Protein AF-E7C4K6-F1 (afdb_monomer)

Secondary structure (DSSP, 8-state):
-GGG---------SSHHHHHHHHHHHHHHH--TT--TT-SS-PPPEEEE--SSSS-BEEEES----SS-EEE---S-HHHHHHHHHHHHHHS--B---S-TTTS--SS--HHHHH-HHHHHHHGGGSS-STT--

Foldseek 3Di:
DVVPDDDDDDDDDPDPFVVVQVVLVCCCVVVDPPDDPSVDPQAQKKWWWDPVAPAIATDIDRDDDPPPIDIGDSDPDPVVVVVVVVVVVVVALHDHDPDRPPVDQDPDQDPLLVVDDSNVVVSVVNPDPPVPPD

Solvent-accessible surface area (backbone atoms only — not comparable to full-atom values): 8603 Å² total; per-residue (Å²): 111,78,92,73,63,86,80,87,86,86,82,93,64,97,41,73,69,54,44,56,53,52,51,46,49,51,36,56,74,65,58,51,92,84,62,79,71,61,62,58,93,76,52,58,41,26,43,38,34,40,66,88,47,90,62,48,35,54,48,80,37,60,71,91,69,95,76,77,47,50,75,45,71,73,39,90,53,68,63,63,54,49,54,52,50,50,53,49,49,72,78,38,75,57,39,75,70,88,62,60,52,70,86,46,66,68,95,62,82,55,72,59,42,76,75,36,73,69,56,20,53,69,74,52,52,67,61,91,65,66,87,78,79,117

Nearest PDB structures (foldseek):
  5ja1-assembly1_B  TM=4.444E-01  e=2.374E+00  Escherichia coli K-12
  2lpd-assembly1_A  TM=4.195E-01  e=5.444E+00  Burkholderia pseudomallei

InterPro domains:
  IPR000305 GIY-YIG endonuclease [PS50164] (1-36)
  IPR035901 GIY-YIG endonuclease superfamily [G3DSA:3.40.1440.10] (1-44)
  IPR035901 GIY-YIG endonuclease superfamily [SSF82771] (2-42)
  IPR047296 UvrC/Cho-like, GIY-YIG domain [cd10434] (1-36)
  IPR050066 UvrABC system protein C [PTHR30562] (1-116)
  IPR060385 UvrC/Cho excinuclease, middle domain [PF27096] (44-116)

pLDDT: mean 77.85, std 16.2, range [30.47, 95.25]

Radius of gyration: 21.11 Å; Cα contacts (8 Å, |Δi|>4): 126; chains: 1; bounding box: 51×30×65 Å

Organism: NCBI:txid723588

Mean predicted aligned error: 10.16 Å

Structure (mmCIF, N/CA/C/O backbone):
data_AF-E7C4K6-F1
#
_entry.id   AF-E7C4K6-F1
#
loop_
_atom_site.group_PDB
_atom_site.id
_atom_site.type_symbol
_atom_site.label_atom_id
_atom_site.label_alt_id
_atom_site.label_comp_id
_atom_site.label_asym_id
_atom_site.label_entity_id
_atom_site.label_seq_id
_atom_site.pdbx_PDB_ins_code
_atom_site.Cartn_x
_atom_site.Cartn_y
_atom_site.Cartn_z
_atom_site.occupancy
_atom_site.B_iso_or_equiv
_atom_site.auth_seq_id
_atom_site.auth_comp_id
_atom_site.auth_asym_id
_atom_site.auth_atom_id
_atom_site.pdbx_PDB_model_num
ATOM 1 N N . MET A 1 1 ? -18.567 6.787 28.998 1.00 67.00 1 MET A N 1
ATOM 2 C CA . MET A 1 1 ? -18.176 5.844 27.934 1.00 67.00 1 MET A CA 1
ATOM 3 C C . MET A 1 1 ? -19.023 4.576 27.977 1.00 67.00 1 MET A C 1
ATOM 5 O O . MET A 1 1 ? -19.917 4.482 27.161 1.00 67.00 1 MET A O 1
ATOM 9 N N . ILE A 1 2 ? -18.864 3.669 28.953 1.00 81.81 2 ILE A N 1
ATOM 10 C CA . ILE A 1 2 ? -19.615 2.387 28.974 1.00 81.81 2 ILE A CA 1
ATOM 11 C C . ILE A 1 2 ? -21.140 2.585 29.061 1.00 81.81 2 ILE A C 1
ATOM 13 O O . ILE A 1 2 ? -21.892 1.918 28.369 1.00 81.81 2 ILE A O 1
ATOM 17 N N . ARG A 1 3 ? -21.604 3.585 29.821 1.00 89.31 3 ARG A N 1
ATOM 18 C CA . ARG A 1 3 ? -23.036 3.937 29.926 1.00 89.31 3 ARG A CA 1
ATOM 19 C C . ARG A 1 3 ? -23.669 4.475 28.628 1.00 89.31 3 ARG A C 1
ATOM 21 O O . ARG A 1 3 ? -24.863 4.727 28.620 1.00 89.31 3 ARG A O 1
ATOM 28 N N . GLN A 1 4 ? -22.877 4.733 27.582 1.00 87.25 4 GLN A N 1
ATOM 29 C CA . GLN A 1 4 ? -23.350 5.247 26.286 1.00 87.25 4 GLN A CA 1
ATOM 30 C C . GLN A 1 4 ? -23.452 4.148 25.218 1.00 87.25 4 GLN A C 1
ATOM 32 O O . GLN A 1 4 ? -23.805 4.448 24.083 1.00 87.25 4 GLN A O 1
ATOM 37 N N . ILE A 1 5 ? -23.104 2.905 25.561 1.00 88.75 5 ILE A N 1
ATOM 38 C CA . ILE A 1 5 ? -23.171 1.763 24.649 1.00 88.75 5 ILE A CA 1
ATOM 39 C C . ILE A 1 5 ? -24.614 1.256 24.640 1.00 88.75 5 ILE A C 1
ATOM 41 O O . ILE A 1 5 ? -25.171 0.985 25.702 1.00 88.75 5 ILE A O 1
ATOM 45 N N . VAL A 1 6 ? -25.208 1.160 23.451 1.00 92.38 6 VAL A N 1
ATOM 46 C CA . VAL A 1 6 ? -26.577 0.654 23.249 1.00 92.38 6 VAL A CA 1
ATOM 47 C C . VAL A 1 6 ? -26.549 -0.792 22.753 1.00 92.38 6 VAL A C 1
ATOM 49 O O . VAL A 1 6 ? -27.329 -1.611 23.222 1.00 92.38 6 VAL A O 1
ATOM 52 N N . GLU A 1 7 ? -25.615 -1.109 21.856 1.00 91.94 7 GLU A N 1
ATOM 53 C CA . GLU A 1 7 ? -25.511 -2.395 21.166 1.00 91.94 7 GLU A CA 1
ATOM 54 C C . GLU A 1 7 ? -24.049 -2.677 20.787 1.00 91.94 7 GLU A C 1
ATOM 56 O O . GLU A 1 7 ? -23.224 -1.755 20.739 1.00 91.94 7 GLU A O 1
ATOM 61 N N . VAL A 1 8 ? -23.721 -3.955 20.573 1.00 91.12 8 VAL A N 1
ATOM 62 C CA . VAL A 1 8 ? -22.401 -4.416 20.127 1.00 91.12 8 VAL A CA 1
ATOM 63 C C . VAL A 1 8 ? -22.589 -5.398 18.981 1.00 91.12 8 VAL A C 1
ATOM 65 O O . VAL A 1 8 ? -23.106 -6.494 19.186 1.00 91.12 8 VAL A O 1
ATOM 68 N N . ASP A 1 9 ? -22.084 -5.016 17.814 1.00 91.50 9 ASP A N 1
ATOM 69 C CA . ASP A 1 9 ? -22.084 -5.839 16.610 1.00 91.50 9 ASP A CA 1
ATOM 70 C C . ASP A 1 9 ? -20.693 -6.398 16.313 1.00 91.50 9 ASP A C 1
ATOM 72 O O . ASP A 1 9 ? -19.668 -5.844 16.724 1.00 91.50 9 ASP A O 1
ATOM 76 N N . THR A 1 10 ? -20.648 -7.496 15.558 1.00 92.62 10 THR A N 1
ATOM 77 C CA . THR A 1 10 ? -19.395 -8.106 15.098 1.00 92.62 10 THR A CA 1
ATOM 78 C C . THR A 1 10 ? -19.464 -8.431 13.613 1.00 92.62 10 THR A C 1
ATOM 80 O O . THR A 1 10 ? -20.507 -8.832 13.100 1.00 92.62 10 THR A O 1
ATOM 83 N N . ILE A 1 11 ? -18.338 -8.260 12.920 1.00 94.31 11 ILE A N 1
ATOM 84 C CA . ILE A 1 11 ? -18.195 -8.578 11.498 1.00 94.31 11 ILE A CA 1
ATOM 85 C C . ILE A 1 11 ? -17.119 -9.653 11.378 1.00 94.31 11 ILE A C 1
ATOM 87 O O . ILE A 1 11 ? -15.990 -9.461 11.829 1.00 94.31 11 ILE A O 1
ATOM 91 N N . VAL A 1 12 ? -17.474 -10.795 10.790 1.00 95.25 12 VAL A N 1
ATOM 92 C CA . VAL A 1 12 ? -16.539 -11.906 10.582 1.00 95.25 12 VAL A CA 1
ATOM 93 C C . VAL A 1 12 ? -15.713 -11.634 9.326 1.00 95.25 12 VAL A C 1
ATOM 95 O O . VAL A 1 12 ? -16.264 -11.378 8.258 1.00 95.25 12 VAL A O 1
ATOM 98 N N . VAL A 1 13 ? -14.392 -11.710 9.460 1.00 94.94 13 VAL A N 1
ATOM 99 C CA . VAL A 1 13 ? -13.411 -11.523 8.380 1.00 94.94 13 VAL A CA 1
ATOM 100 C C . VAL A 1 13 ? -12.474 -12.727 8.305 1.00 94.94 13 VAL A C 1
ATOM 102 O O . VAL A 1 13 ? -12.308 -13.448 9.290 1.00 94.94 13 VAL A O 1
ATOM 105 N N . GLY A 1 14 ? -11.870 -12.963 7.139 1.00 94.06 14 GLY A N 1
ATOM 106 C CA . GLY A 1 14 ? -11.059 -14.156 6.884 1.00 94.06 14 GLY A CA 1
ATOM 107 C C . GLY A 1 14 ? -9.639 -14.077 7.444 1.00 94.06 14 GLY A C 1
ATOM 108 O O . GLY A 1 14 ? -8.984 -15.105 7.609 1.00 94.06 14 GLY A O 1
ATOM 109 N N . SER A 1 15 ? -9.147 -12.874 7.752 1.00 93.56 15 SER A N 1
ATOM 110 C CA . SER A 1 15 ? -7.817 -12.677 8.333 1.00 93.56 15 SER A CA 1
ATOM 111 C C . SER A 1 15 ? -7.739 -11.454 9.246 1.00 93.56 15 SER A C 1
ATOM 113 O O . SER A 1 15 ? -8.522 -10.511 9.138 1.00 93.56 15 SER A O 1
ATOM 115 N N . GLU A 1 16 ? -6.722 -11.426 10.109 1.00 91.38 16 GLU A N 1
ATOM 116 C CA . GLU A 1 16 ? -6.393 -10.250 10.926 1.00 91.38 16 GLU A CA 1
ATOM 117 C C . GLU A 1 16 ? -6.113 -9.014 10.057 1.00 91.38 16 GLU A C 1
ATOM 119 O O . GLU A 1 16 ? -6.521 -7.901 10.379 1.00 91.38 16 GLU A O 1
ATOM 124 N N . THR A 1 17 ? -5.463 -9.214 8.908 1.00 90.31 17 THR A N 1
ATOM 125 C CA . THR A 1 17 ? -5.137 -8.129 7.974 1.00 90.31 17 THR A CA 1
ATOM 126 C C . THR A 1 17 ? -6.405 -7.482 7.419 1.00 90.31 17 THR A C 1
ATOM 128 O O . THR A 1 17 ? -6.504 -6.256 7.399 1.00 90.31 17 THR A O 1
ATOM 131 N N . GLU A 1 18 ? -7.392 -8.290 7.026 1.00 90.12 18 GLU A N 1
ATOM 132 C CA . GLU A 1 18 ? -8.705 -7.801 6.592 1.00 90.12 18 GLU A CA 1
ATOM 133 C C . GLU A 1 18 ? -9.446 -7.074 7.716 1.00 90.12 18 GLU A C 1
ATOM 135 O O . GLU A 1 18 ? -10.037 -6.027 7.458 1.00 90.12 18 GLU A O 1
ATOM 140 N N . SER A 1 19 ? -9.358 -7.573 8.955 1.00 93.81 19 SER A N 1
ATOM 141 C CA . SER A 1 19 ? -9.954 -6.924 10.133 1.00 93.81 19 SER A CA 1
ATOM 142 C C . SER A 1 19 ? -9.451 -5.493 10.306 1.00 93.81 19 SER A C 1
ATOM 144 O O . SER A 1 19 ? -10.242 -4.554 10.385 1.00 93.81 19 SER A O 1
ATOM 146 N N . LEU A 1 20 ? -8.128 -5.306 10.266 1.00 91.19 20 LEU A N 1
ATOM 147 C CA . LEU A 1 20 ? -7.498 -3.989 10.406 1.00 91.19 20 LEU A CA 1
ATOM 148 C C . LEU A 1 20 ? -7.889 -3.037 9.267 1.00 91.19 20 LEU A C 1
ATOM 150 O O . LEU A 1 20 ? -8.105 -1.841 9.479 1.00 91.19 20 LEU A O 1
ATOM 154 N N . ILE A 1 21 ? -7.992 -3.558 8.041 1.00 90.88 21 ILE A N 1
ATOM 155 C CA . ILE A 1 21 ? -8.426 -2.770 6.883 1.00 90.88 21 ILE A CA 1
ATOM 156 C C . ILE A 1 21 ? -9.884 -2.331 7.047 1.00 90.88 21 ILE A C 1
ATOM 158 O O . ILE A 1 21 ? -10.193 -1.155 6.831 1.00 90.88 21 ILE A O 1
ATOM 162 N N . LEU A 1 22 ? -10.762 -3.256 7.438 1.00 92.12 22 LEU A N 1
ATOM 163 C CA . LEU A 1 22 ? -12.178 -2.991 7.662 1.00 92.12 22 LEU A CA 1
ATOM 164 C C . LEU A 1 22 ? -12.374 -1.954 8.771 1.00 92.12 22 LEU A C 1
ATOM 166 O O . LEU A 1 22 ? -13.086 -0.970 8.568 1.00 92.12 22 LEU A O 1
ATOM 170 N N . GLU A 1 23 ? -11.685 -2.120 9.898 1.00 91.06 23 GLU A N 1
ATOM 171 C CA . GLU A 1 23 ? -11.718 -1.183 11.020 1.00 91.06 23 GLU A CA 1
ATOM 172 C C . GLU A 1 23 ? -11.325 0.232 10.569 1.00 91.06 23 GLU A C 1
ATOM 174 O O . GLU A 1 23 ? -12.056 1.200 10.797 1.00 91.06 23 GLU A O 1
ATOM 179 N N . ALA A 1 24 ? -10.203 0.364 9.856 1.00 90.62 24 ALA A N 1
ATOM 180 C CA . ALA A 1 24 ? -9.744 1.661 9.372 1.00 90.62 24 ALA A CA 1
ATOM 181 C C . ALA A 1 24 ? -10.725 2.313 8.385 1.00 90.62 24 ALA A C 1
ATOM 183 O O . ALA A 1 24 ? -10.796 3.544 8.327 1.00 90.62 24 ALA A O 1
ATOM 184 N N . ASN A 1 25 ? -11.453 1.520 7.594 1.00 90.62 25 ASN A N 1
ATOM 185 C CA . ASN A 1 25 ? -12.482 2.027 6.687 1.00 90.62 25 ASN A CA 1
ATOM 186 C C . ASN A 1 25 ? -13.697 2.543 7.473 1.00 90.62 25 ASN A C 1
ATOM 188 O O . ASN A 1 25 ? -14.102 3.687 7.262 1.00 90.62 25 ASN A O 1
ATOM 192 N N . LEU A 1 26 ? -14.190 1.773 8.447 1.00 92.19 26 LEU A N 1
ATOM 193 C CA . LEU A 1 26 ? -15.321 2.159 9.301 1.00 92.19 26 LEU A CA 1
ATOM 194 C C . LEU A 1 26 ? -15.020 3.409 10.142 1.00 92.19 26 LEU A C 1
ATOM 196 O O . LEU A 1 26 ? -15.861 4.302 10.261 1.00 92.19 26 LEU A O 1
ATOM 200 N N . ILE A 1 27 ? -13.802 3.529 10.683 1.00 92.19 27 ILE A N 1
ATOM 201 C CA . ILE A 1 27 ? -13.377 4.725 11.430 1.00 92.19 27 ILE A CA 1
ATOM 202 C C . ILE A 1 27 ? -13.411 5.972 10.536 1.00 92.19 27 ILE A C 1
ATOM 20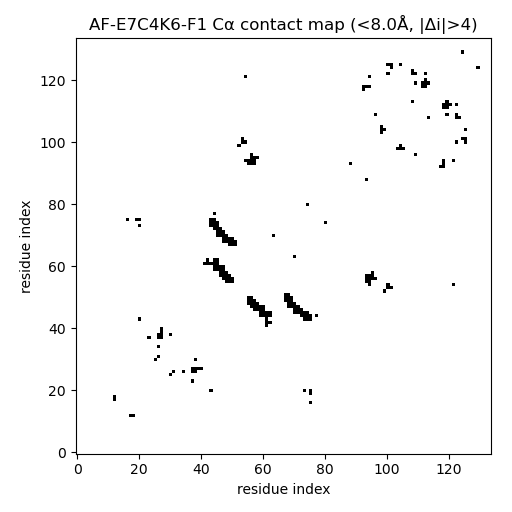4 O O . ILE A 1 27 ? -13.809 7.046 10.994 1.00 92.19 27 ILE A O 1
ATOM 208 N N . LYS A 1 28 ? -13.004 5.855 9.268 1.00 89.00 28 LYS A N 1
ATOM 209 C CA . LYS A 1 28 ? -12.985 6.984 8.321 1.00 89.00 28 LYS A CA 1
ATOM 210 C C . LYS A 1 28 ? -14.375 7.385 7.859 1.00 89.00 28 LYS A C 1
ATOM 212 O O . LYS A 1 28 ? -14.618 8.580 7.681 1.00 89.00 28 LYS A O 1
ATOM 217 N N . GLU A 1 29 ? -15.253 6.408 7.674 1.00 90.69 29 GLU A N 1
ATOM 218 C CA . GLU A 1 29 ? -16.642 6.620 7.278 1.00 90.69 29 GLU A CA 1
ATOM 219 C C . GLU A 1 29 ? -17.449 7.266 8.410 1.00 90.69 29 GLU A C 1
ATOM 221 O O . GLU A 1 29 ? -18.045 8.326 8.221 1.00 90.69 29 GLU A O 1
ATOM 226 N N . HIS A 1 30 ? -17.396 6.693 9.615 1.00 90.81 30 HIS A N 1
ATOM 227 C CA . HIS A 1 30 ? -18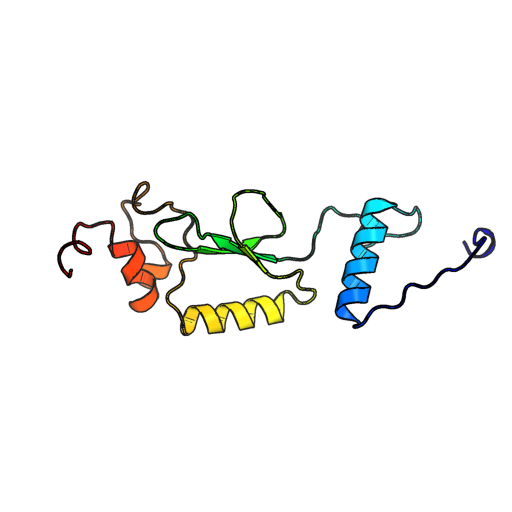.248 7.122 10.728 1.00 90.81 30 HIS A CA 1
ATOM 228 C C . HIS A 1 30 ? -17.624 8.185 11.638 1.00 90.81 30 HIS A C 1
ATOM 230 O O . HIS A 1 30 ? -18.335 8.801 12.432 1.00 90.81 30 HIS A O 1
ATOM 236 N N . LYS A 1 31 ? -16.303 8.404 11.562 1.00 89.31 31 LYS A N 1
ATOM 237 C CA . LYS A 1 31 ? -15.540 9.363 12.392 1.00 89.31 31 LYS A CA 1
ATOM 238 C C . LYS A 1 31 ? -15.985 9.376 13.867 1.00 89.31 31 LYS A C 1
ATOM 240 O O . LYS A 1 31 ? -16.305 10.443 14.405 1.00 89.31 31 LYS A O 1
ATOM 245 N N . PRO A 1 32 ? -16.019 8.207 14.534 1.00 89.44 32 PRO A N 1
ATOM 246 C CA . PRO A 1 32 ? -16.570 8.078 15.876 1.00 89.44 32 PRO A CA 1
ATOM 247 C C . PRO A 1 32 ? -15.854 8.993 16.874 1.00 89.44 32 PRO A C 1
ATOM 249 O O . PRO A 1 32 ? -14.631 9.143 16.855 1.00 89.44 32 PRO A O 1
ATOM 252 N N . ARG A 1 33 ? -16.627 9.592 17.789 1.00 86.56 33 ARG A N 1
ATOM 253 C CA . ARG A 1 33 ? -16.148 10.630 18.724 1.00 86.56 33 ARG A CA 1
ATOM 254 C C . ARG A 1 33 ? -14.965 10.186 19.589 1.00 86.56 33 ARG A C 1
ATOM 256 O O . ARG A 1 33 ? -14.140 11.025 19.937 1.00 86.56 33 ARG A O 1
ATOM 263 N N . PHE A 1 34 ? -14.911 8.903 19.945 1.00 88.38 34 PHE A N 1
ATOM 264 C CA . PHE A 1 34 ? -13.936 8.356 20.893 1.00 88.38 34 PHE A CA 1
ATOM 265 C C . PHE A 1 34 ? -12.668 7.799 20.242 1.00 88.38 34 PHE A C 1
ATOM 267 O O . PHE A 1 34 ? -11.685 7.585 20.946 1.00 88.38 34 PHE A O 1
ATOM 274 N N . ASN A 1 35 ? -12.654 7.577 18.927 1.00 89.19 35 ASN A N 1
ATOM 275 C CA . ASN A 1 35 ? -11.470 7.029 18.277 1.00 89.19 35 ASN A CA 1
ATOM 276 C C . ASN A 1 35 ? -10.449 8.145 18.072 1.00 89.19 35 ASN A C 1
ATOM 278 O O . ASN A 1 35 ? -10.810 9.200 17.569 1.00 89.19 35 ASN A O 1
ATOM 282 N N . ILE A 1 36 ? -9.197 7.948 18.484 1.00 85.12 36 ILE A N 1
ATOM 283 C CA . ILE A 1 36 ? -8.127 8.954 18.329 1.00 85.12 36 ILE A CA 1
ATOM 284 C C .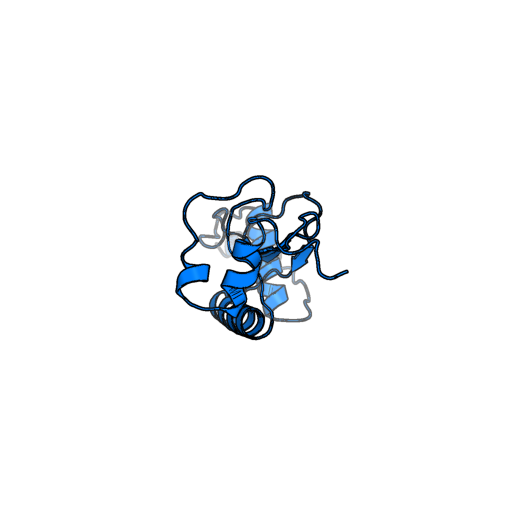 ILE A 1 36 ? -7.242 8.598 17.132 1.00 85.12 36 ILE A C 1
ATOM 286 O O . ILE A 1 36 ? -6.849 9.465 16.355 1.00 85.12 36 ILE A O 1
ATOM 290 N N . GLN A 1 37 ? -6.955 7.309 16.964 1.00 83.00 37 GLN A N 1
ATOM 291 C CA . GLN A 1 37 ? -6.143 6.797 15.868 1.00 83.00 37 GLN A CA 1
ATOM 292 C C . GLN A 1 37 ? -6.968 6.667 14.583 1.00 83.00 37 GLN A C 1
ATOM 294 O O . GLN A 1 37 ? -8.196 6.660 14.616 1.00 83.00 37 GLN A O 1
ATOM 299 N N . LEU A 1 38 ? -6.289 6.593 13.433 1.00 78.00 38 LEU A N 1
ATOM 300 C CA . LEU A 1 38 ? -6.894 6.316 12.118 1.00 78.00 38 LEU A CA 1
ATOM 301 C C . LEU A 1 38 ? -8.009 7.287 11.663 1.00 78.00 38 LEU A C 1
ATOM 303 O O . LEU A 1 38 ? -8.625 7.053 10.627 1.00 78.00 38 LEU A O 1
ATOM 307 N N . ARG A 1 39 ? -8.227 8.401 12.381 1.00 78.25 39 ARG A N 1
ATOM 308 C CA . ARG A 1 39 ? -9.070 9.526 11.936 1.00 78.25 39 ARG A CA 1
ATOM 309 C C . ARG A 1 39 ? -8.422 10.351 10.830 1.00 78.25 39 ARG A C 1
ATOM 311 O O . ARG A 1 39 ? -9.137 10.969 10.050 1.00 78.25 39 ARG A O 1
ATOM 318 N N . ASP A 1 40 ? -7.089 10.400 10.816 1.00 76.19 40 ASP A N 1
ATOM 319 C CA . ASP A 1 40 ? -6.311 11.097 9.793 1.00 76.19 40 ASP A CA 1
ATOM 320 C C . ASP A 1 40 ? -6.579 10.500 8.401 1.00 76.19 40 ASP A C 1
ATOM 322 O O . ASP A 1 40 ? -6.856 9.307 8.255 1.00 76.19 40 ASP A O 1
ATOM 326 N N . ASP A 1 41 ? -6.318 11.278 7.348 1.00 69.50 41 ASP A N 1
ATOM 327 C CA . ASP A 1 41 ? -6.429 10.843 5.943 1.00 69.50 41 ASP A CA 1
ATOM 328 C C . ASP A 1 41 ? -5.373 9.796 5.517 1.00 69.50 41 ASP A C 1
ATOM 330 O O . ASP A 1 41 ? -5.149 9.531 4.330 1.00 69.50 41 ASP A O 1
ATOM 334 N N . LYS A 1 42 ? -4.694 9.165 6.479 1.00 76.12 42 LYS A N 1
ATOM 335 C CA . LYS A 1 42 ? -3.697 8.121 6.239 1.00 76.12 42 LYS A CA 1
ATOM 336 C C . LYS A 1 42 ? -4.405 6.843 5.797 1.00 76.12 42 LYS A C 1
ATOM 338 O O . LYS A 1 42 ? -4.991 6.102 6.586 1.00 76.12 42 LYS A O 1
ATOM 343 N N . ARG A 1 43 ? -4.362 6.575 4.496 1.00 83.00 43 ARG A N 1
ATOM 344 C CA . ARG A 1 43 ? -4.797 5.306 3.900 1.00 83.00 43 ARG A CA 1
ATOM 345 C C . ARG A 1 43 ? -3.666 4.283 3.928 1.00 83.00 43 ARG A C 1
ATOM 347 O O . ARG A 1 43 ? -2.488 4.658 3.896 1.00 83.00 43 ARG A O 1
ATOM 354 N N . TYR A 1 44 ? -4.034 3.005 3.979 1.00 88.81 44 TYR A N 1
ATOM 355 C CA . TYR A 1 44 ? -3.077 1.928 3.767 1.00 88.81 44 TYR A CA 1
ATOM 356 C C . TYR A 1 44 ? -2.405 2.102 2.398 1.00 88.81 44 TYR A C 1
ATOM 358 O O . TYR A 1 44 ? -3.059 2.548 1.450 1.00 88.81 44 TYR A O 1
ATOM 366 N N . PRO A 1 45 ? -1.091 1.853 2.296 1.00 90.88 45 PRO A N 1
ATOM 367 C CA . PRO A 1 45 ? -0.385 1.931 1.031 1.00 90.88 45 PRO A CA 1
ATOM 368 C C . PRO A 1 45 ? -0.830 0.832 0.064 1.00 90.88 45 PRO A C 1
ATOM 370 O O . PRO A 1 45 ? -1.158 -0.287 0.451 1.00 90.88 45 PRO A O 1
ATOM 373 N N . TYR A 1 46 ? -0.750 1.187 -1.206 1.00 91.56 46 TYR A N 1
ATOM 374 C CA . TYR A 1 46 ? -0.944 0.354 -2.375 1.00 91.56 46 TYR A CA 1
ATOM 375 C C . TYR A 1 46 ? 0.325 0.415 -3.222 1.00 91.56 46 TYR A C 1
ATOM 377 O O . TYR A 1 46 ? 1.063 1.407 -3.203 1.00 91.56 46 TYR A O 1
ATOM 385 N N . ILE A 1 47 ? 0.559 -0.629 -4.002 1.00 91.38 47 ILE A N 1
ATOM 386 C CA . ILE A 1 47 ? 1.548 -0.635 -5.074 1.00 91.38 47 ILE A CA 1
ATOM 387 C C . ILE A 1 47 ? 0.802 -0.288 -6.363 1.00 91.38 47 ILE A C 1
ATOM 389 O O . ILE A 1 47 ? -0.108 -1.009 -6.760 1.00 91.38 47 ILE A O 1
ATOM 393 N N . LYS A 1 48 ? 1.172 0.825 -6.998 1.00 91.19 48 LYS A N 1
ATOM 394 C CA . LYS A 1 48 ? 0.638 1.255 -8.294 1.00 91.19 48 LYS A CA 1
ATOM 395 C C . LYS A 1 48 ? 1.590 0.828 -9.401 1.00 91.19 48 LYS A C 1
ATOM 397 O O . LYS A 1 48 ? 2.798 1.060 -9.297 1.00 91.19 48 LYS A O 1
ATOM 402 N N . VAL A 1 49 ? 1.026 0.235 -10.446 1.00 89.19 49 VAL A N 1
ATOM 403 C CA . VAL A 1 49 ? 1.710 -0.198 -11.662 1.00 89.19 49 VAL A CA 1
ATOM 404 C C . VAL A 1 49 ? 1.091 0.527 -12.851 1.00 89.19 49 VAL A C 1
ATOM 406 O O . VAL A 1 49 ? -0.076 0.300 -13.172 1.00 89.19 49 VAL A O 1
ATOM 409 N N . THR A 1 50 ? 1.855 1.407 -13.500 1.00 86.75 50 THR A N 1
ATOM 410 C CA . THR A 1 50 ? 1.381 2.121 -14.696 1.00 86.75 50 THR A CA 1
ATOM 411 C C . THR A 1 50 ? 1.484 1.204 -15.912 1.00 86.75 50 THR A C 1
ATOM 413 O O . THR A 1 50 ? 2.565 0.725 -16.238 1.00 86.75 50 THR A O 1
ATOM 416 N N . ILE A 1 51 ? 0.359 0.925 -16.576 1.00 84.19 51 ILE A N 1
ATOM 417 C CA . ILE A 1 51 ? 0.308 0.019 -17.747 1.00 84.19 51 ILE A CA 1
ATOM 418 C C . ILE A 1 51 ? 0.084 0.792 -19.047 1.00 84.19 51 ILE A C 1
ATOM 420 O O . ILE A 1 51 ? 0.458 0.331 -20.118 1.00 84.19 51 ILE A O 1
ATOM 424 N N . GLN A 1 52 ? -0.482 1.994 -18.955 1.00 80.56 52 GLN A N 1
ATOM 425 C CA . GLN A 1 52 ? -0.763 2.841 -20.115 1.00 80.56 52 GLN A CA 1
ATOM 426 C C . GLN A 1 52 ? 0.484 3.527 -20.690 1.00 80.56 52 GLN A C 1
ATOM 428 O O . GLN A 1 52 ? 0.438 4.107 -21.772 1.00 80.56 52 GLN A O 1
ATOM 433 N N . GLU A 1 53 ? 1.601 3.482 -19.970 1.00 75.44 53 GLU A N 1
ATOM 434 C CA . GLU A 1 53 ? 2.852 4.103 -20.387 1.00 75.44 53 GLU A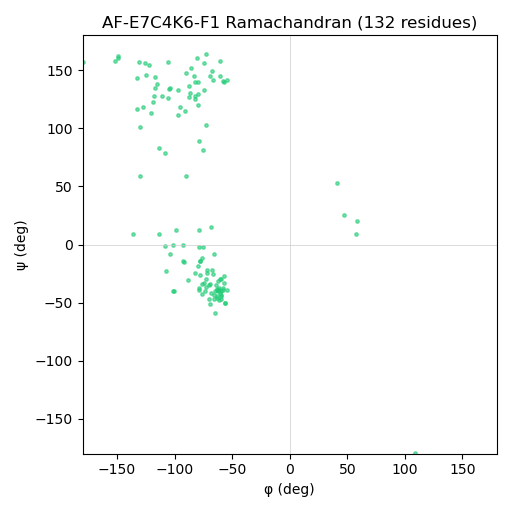 CA 1
ATOM 435 C C . GLU A 1 53 ? 3.693 3.134 -21.208 1.00 75.44 53 GLU A C 1
ATOM 437 O O . GLU A 1 53 ? 3.742 1.938 -20.927 1.00 75.44 53 GLU A O 1
ATOM 442 N N . ALA A 1 54 ? 4.447 3.670 -22.172 1.00 72.75 54 ALA A N 1
ATOM 443 C CA . ALA A 1 54 ? 5.374 2.879 -22.982 1.00 72.75 54 ALA A CA 1
ATOM 444 C C . ALA A 1 54 ? 6.413 2.125 -22.130 1.00 72.75 54 ALA A C 1
ATOM 446 O O . ALA A 1 54 ? 6.916 1.078 -22.531 1.00 72.75 54 ALA A O 1
ATOM 447 N N . PHE A 1 55 ? 6.723 2.655 -20.943 1.00 74.75 55 PHE A N 1
ATOM 448 C CA . PHE A 1 55 ? 7.624 2.041 -19.978 1.00 74.75 55 PHE A CA 1
ATOM 449 C C . PHE A 1 55 ? 6.972 1.996 -18.590 1.00 74.75 55 PHE A C 1
ATOM 451 O O . PHE A 1 55 ? 7.024 3.011 -17.885 1.00 74.75 55 PHE A O 1
ATOM 458 N N . PRO A 1 56 ? 6.431 0.835 -18.173 1.00 78.06 56 PRO A N 1
ATOM 459 C CA . PRO A 1 56 ? 5.743 0.677 -16.899 1.00 78.06 56 PRO A CA 1
ATOM 460 C C . PRO A 1 56 ? 6.575 1.101 -15.690 1.00 78.06 56 PRO A C 1
ATOM 462 O O . PRO A 1 56 ? 7.782 0.833 -15.598 1.00 78.06 56 PRO A O 1
ATOM 465 N N . ARG A 1 57 ? 5.906 1.732 -14.728 1.00 81.19 57 ARG A N 1
ATOM 466 C CA . ARG A 1 57 ? 6.487 2.183 -13.461 1.00 81.19 57 ARG A CA 1
ATOM 467 C C . ARG A 1 57 ? 5.823 1.468 -12.306 1.00 81.19 57 ARG A C 1
ATOM 469 O O . ARG A 1 57 ? 4.615 1.251 -12.329 1.00 81.19 57 ARG A O 1
ATOM 476 N N . VAL A 1 58 ? 6.605 1.163 -11.272 1.00 86.19 58 VAL A N 1
ATOM 477 C CA . VAL A 1 58 ? 6.075 0.569 -10.039 1.00 86.19 58 VAL A CA 1
ATOM 478 C C . VAL A 1 58 ? 6.517 1.370 -8.831 1.00 86.19 58 VAL A C 1
ATOM 480 O O . VAL A 1 58 ? 7.710 1.498 -8.527 1.00 86.19 58 VAL A O 1
ATOM 483 N N . PHE A 1 59 ? 5.535 1.908 -8.118 1.00 86.31 59 PHE A N 1
ATOM 484 C CA . PHE A 1 59 ? 5.768 2.740 -6.948 1.00 86.31 59 PHE A CA 1
ATOM 485 C C . PHE A 1 59 ? 4.648 2.606 -5.922 1.00 86.31 59 PHE A C 1
ATOM 487 O O . PHE A 1 59 ? 3.552 2.130 -6.200 1.00 86.31 59 PHE A O 1
ATOM 494 N N . VAL A 1 60 ? 4.946 3.031 -4.699 1.00 90.19 60 VAL A N 1
ATOM 495 C CA . VAL A 1 60 ? 3.997 2.995 -3.588 1.00 90.19 60 VAL A CA 1
ATOM 496 C C . VAL A 1 60 ? 3.164 4.272 -3.599 1.00 90.19 60 VAL A C 1
ATOM 498 O O . VAL A 1 60 ? 3.715 5.374 -3.613 1.00 90.19 60 VAL A O 1
ATOM 501 N N . THR A 1 61 ? 1.845 4.134 -3.520 1.00 89.75 61 THR A N 1
ATOM 502 C CA . THR A 1 61 ? 0.898 5.244 -3.373 1.00 89.75 61 THR A CA 1
ATOM 503 C C . THR A 1 61 ? -0.091 4.958 -2.249 1.00 89.75 61 THR A C 1
ATOM 505 O O . THR A 1 61 ? -0.313 3.817 -1.872 1.00 89.75 61 THR A O 1
ATOM 508 N N . ARG A 1 62 ? -0.692 5.998 -1.677 1.00 88.00 62 ARG A N 1
ATOM 509 C CA . ARG A 1 62 ? -1.839 5.872 -0.754 1.00 88.00 62 ARG A CA 1
ATOM 510 C C . ARG A 1 62 ? -3.143 6.357 -1.387 1.00 88.00 62 ARG A C 1
ATOM 512 O O . ARG A 1 62 ? -4.186 6.346 -0.738 1.00 88.00 62 ARG A O 1
ATOM 519 N N . ARG A 1 63 ? -3.065 6.836 -2.630 1.00 86.44 63 ARG A N 1
ATOM 520 C CA . ARG A 1 63 ? -4.183 7.367 -3.405 1.00 86.44 63 ARG A CA 1
ATOM 521 C C . ARG A 1 63 ? -4.486 6.404 -4.539 1.00 86.44 63 ARG A C 1
ATOM 523 O O . ARG A 1 63 ? -3.578 6.034 -5.283 1.00 86.44 63 ARG A O 1
ATOM 530 N N . LEU A 1 64 ? -5.751 6.020 -4.622 1.00 86.50 64 LEU A N 1
ATOM 531 C CA . LEU A 1 64 ? -6.323 5.329 -5.765 1.00 86.50 64 LEU A CA 1
ATOM 532 C C . LEU A 1 64 ? -6.793 6.415 -6.734 1.00 86.50 64 LEU A C 1
ATOM 534 O O . LEU A 1 64 ? -7.484 7.344 -6.314 1.00 86.50 64 LEU A O 1
ATOM 538 N N . GLU A 1 65 ? -6.356 6.333 -7.981 1.00 87.25 65 GLU A N 1
ATOM 539 C CA . GLU A 1 65 ? -6.726 7.243 -9.065 1.00 87.25 65 GLU A CA 1
ATOM 540 C C . GLU A 1 65 ? -7.287 6.374 -10.192 1.00 87.25 65 GLU A C 1
ATOM 542 O O . GLU A 1 65 ? -6.843 5.242 -10.369 1.00 87.25 65 GLU A O 1
ATOM 547 N N . ASP A 1 66 ? -8.273 6.881 -10.929 1.00 82.06 66 ASP A N 1
ATOM 548 C CA . ASP A 1 66 ? -8.859 6.166 -12.068 1.00 82.06 66 ASP A CA 1
ATOM 549 C C . ASP A 1 66 ? -8.106 6.525 -13.354 1.00 82.06 66 ASP A C 1
ATOM 551 O O . ASP A 1 66 ? -8.626 7.138 -14.283 1.00 82.06 66 ASP A O 1
ATOM 555 N N . ASP A 1 67 ? -6.807 6.239 -13.350 1.00 83.62 67 ASP A N 1
ATOM 556 C CA . ASP A 1 67 ? -5.900 6.494 -14.470 1.00 83.62 67 ASP A CA 1
ATOM 557 C C . ASP A 1 67 ? -5.652 5.227 -15.305 1.00 83.62 67 ASP A C 1
ATOM 559 O O . ASP A 1 67 ? -4.715 5.169 -16.097 1.00 83.62 67 ASP A O 1
ATOM 563 N N . GLY A 1 68 ? -6.461 4.183 -15.084 1.00 84.75 68 GLY A N 1
ATOM 564 C CA . GLY A 1 68 ? -6.306 2.847 -15.660 1.00 84.75 68 GLY A CA 1
ATOM 565 C C . GLY A 1 68 ? -4.967 2.166 -15.349 1.00 84.75 68 GLY 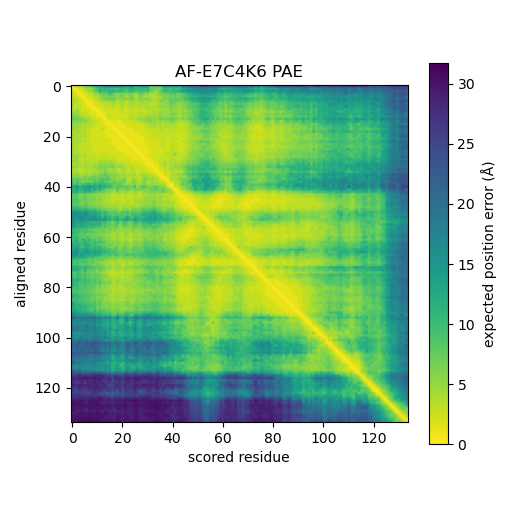A C 1
ATOM 566 O O . GLY A 1 68 ? -4.573 1.236 -16.059 1.00 84.75 68 GLY A O 1
ATOM 567 N N . SER A 1 69 ? -4.266 2.606 -14.301 1.00 88.69 69 SER A N 1
ATOM 568 C CA . SER A 1 69 ? -3.168 1.852 -13.697 1.00 88.69 69 SER A CA 1
ATOM 569 C C . SER A 1 69 ? -3.701 0.679 -12.875 1.00 88.69 69 SER A C 1
ATOM 571 O O . SER A 1 69 ? -4.824 0.696 -12.373 1.00 88.69 69 SER A O 1
ATOM 573 N N . GLN A 1 70 ? -2.869 -0.343 -12.683 1.00 89.75 70 GLN A N 1
ATOM 574 C CA . G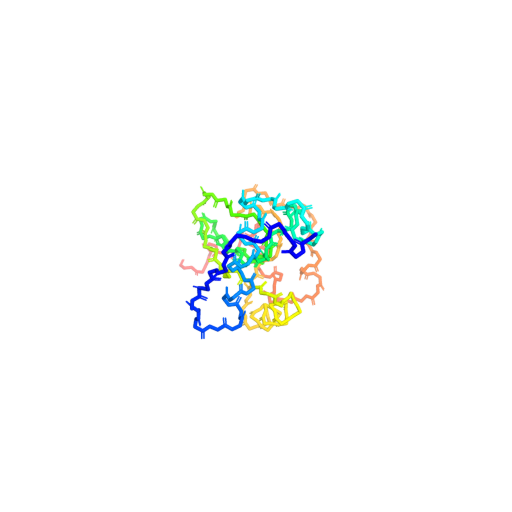LN A 1 70 ? -3.188 -1.433 -11.765 1.00 89.75 70 GLN A CA 1
ATOM 575 C C . GLN A 1 70 ? -2.730 -1.100 -10.349 1.00 89.75 70 GLN A C 1
ATOM 577 O O . GLN A 1 70 ? -1.617 -0.617 -10.130 1.00 89.75 70 GLN A O 1
ATOM 582 N N . TYR A 1 71 ? -3.590 -1.397 -9.380 1.00 91.81 71 TYR A N 1
ATOM 583 C CA . TYR A 1 71 ? -3.339 -1.180 -7.963 1.00 91.81 71 TYR A CA 1
ATOM 584 C C . TYR A 1 71 ? -3.354 -2.518 -7.227 1.00 91.81 71 TYR A C 1
ATOM 586 O O . TYR A 1 71 ? -4.313 -3.278 -7.331 1.00 91.81 71 TYR A O 1
ATOM 594 N N . PHE A 1 72 ? -2.298 -2.785 -6.463 1.00 90.12 72 PHE A N 1
ATOM 595 C CA . PHE A 1 72 ? -2.150 -3.976 -5.631 1.00 90.12 72 PHE A CA 1
ATOM 596 C C . PHE A 1 72 ? -2.103 -3.568 -4.158 1.00 90.12 72 PHE A C 1
ATOM 598 O O . PHE A 1 72 ? -1.449 -2.584 -3.804 1.00 90.12 72 PHE A O 1
ATOM 605 N N . GLY A 1 73 ? -2.781 -4.315 -3.291 1.00 84.75 73 GLY A N 1
ATOM 606 C CA . GLY A 1 73 ? -2.982 -3.948 -1.884 1.00 84.75 73 GLY A CA 1
ATOM 607 C C . GLY A 1 73 ? -4.432 -3.543 -1.617 1.00 84.75 73 GLY A C 1
ATOM 608 O O . GLY A 1 73 ? -5.249 -3.600 -2.536 1.00 84.75 73 GLY A O 1
ATOM 609 N N . PRO A 1 74 ? -4.799 -3.164 -0.384 1.00 88.56 74 PRO A N 1
ATOM 610 C CA . PRO A 1 74 ? -3.998 -2.450 0.618 1.00 88.56 74 PRO A CA 1
ATOM 61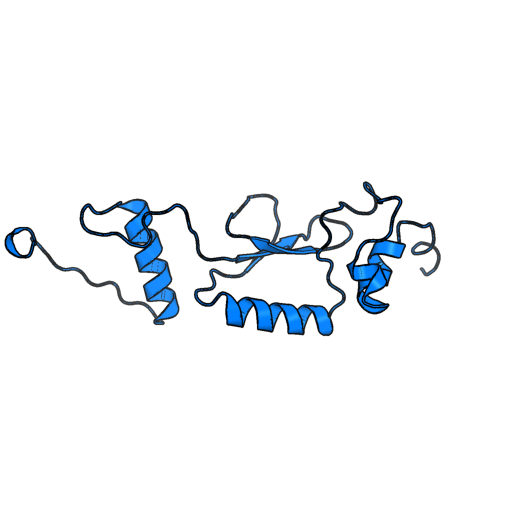1 C C . PRO A 1 74 ? -3.059 -3.324 1.460 1.00 88.56 74 PRO A C 1
ATOM 613 O O . PRO A 1 74 ? -3.408 -4.434 1.845 1.00 88.56 74 PRO A O 1
ATOM 616 N N . TYR A 1 75 ? -1.888 -2.788 1.816 1.00 90.75 75 TYR A N 1
ATOM 617 C CA . TYR A 1 75 ? -0.916 -3.472 2.679 1.00 90.75 75 TYR A CA 1
ATOM 618 C C . TYR A 1 75 ? -0.887 -2.879 4.092 1.00 90.75 75 TYR A C 1
ATOM 620 O O . TYR A 1 75 ? -0.653 -1.681 4.263 1.00 90.75 75 TYR A O 1
ATOM 628 N N . THR A 1 76 ? -1.064 -3.716 5.116 1.00 87.19 76 THR A N 1
ATOM 629 C CA . THR A 1 76 ? -0.983 -3.309 6.533 1.00 87.19 76 THR A CA 1
ATOM 630 C C . THR A 1 76 ? 0.456 -3.055 6.982 1.00 87.19 76 THR A C 1
ATOM 632 O O . THR A 1 76 ? 0.722 -2.073 7.676 1.00 87.19 76 THR A O 1
ATOM 635 N N . SER A 1 77 ? 1.406 -3.884 6.533 1.00 88.12 77 SER A N 1
ATOM 636 C CA . SER A 1 77 ? 2.836 -3.737 6.826 1.00 88.12 77 SER A CA 1
ATOM 637 C C . SER A 1 77 ? 3.584 -3.029 5.696 1.00 88.12 77 SER A C 1
ATOM 639 O O . SER A 1 77 ? 3.786 -3.573 4.610 1.00 88.12 77 SER A O 1
ATOM 641 N N . VAL A 1 78 ? 4.054 -1.808 5.969 1.00 86.94 78 VAL A N 1
ATOM 642 C CA . VAL A 1 78 ? 4.846 -1.015 5.010 1.00 86.94 78 VAL A CA 1
ATOM 643 C C . VAL A 1 78 ? 6.236 -1.620 4.781 1.00 86.94 78 VAL A C 1
ATOM 645 O O . VAL A 1 78 ? 6.763 -1.509 3.677 1.00 86.94 78 VAL A O 1
ATOM 648 N N . GLY A 1 79 ? 6.833 -2.227 5.814 1.00 89.50 79 GLY A N 1
ATOM 649 C CA . GLY A 1 79 ? 8.171 -2.825 5.747 1.00 89.50 79 GLY A CA 1
ATOM 650 C C . GLY A 1 79 ? 8.199 -4.011 4.790 1.00 89.50 79 GLY A C 1
ATOM 651 O O . GLY A 1 79 ? 8.848 -3.939 3.754 1.00 89.50 79 GLY A O 1
ATOM 652 N N . LEU A 1 80 ? 7.365 -5.021 5.058 1.00 89.00 80 LEU A N 1
ATOM 653 C CA . LEU A 1 80 ? 7.273 -6.227 4.226 1.00 89.00 80 LEU A CA 1
ATOM 654 C C . LEU A 1 80 ? 6.917 -5.907 2.770 1.00 89.00 80 LEU A C 1
ATOM 656 O O . LEU A 1 80 ? 7.476 -6.489 1.845 1.00 89.00 80 LEU A O 1
ATOM 660 N N . MET A 1 81 ? 6.017 -4.943 2.556 1.00 91.00 81 MET A N 1
ATOM 661 C CA . MET A 1 81 ? 5.672 -4.469 1.216 1.00 91.00 81 MET A CA 1
ATOM 662 C C . MET A 1 81 ? 6.890 -3.875 0.490 1.00 91.00 81 MET A C 1
ATOM 664 O O . MET A 1 81 ? 7.072 -4.118 -0.703 1.00 91.00 81 MET A O 1
ATOM 668 N N . ARG A 1 82 ? 7.723 -3.086 1.182 1.00 89.31 82 ARG A N 1
ATOM 669 C CA . ARG A 1 82 ? 8.941 -2.507 0.595 1.00 89.31 82 ARG A CA 1
ATOM 670 C C . ARG A 1 82 ? 9.988 -3.571 0.302 1.00 89.31 82 ARG A C 1
ATOM 672 O O . ARG A 1 82 ? 10.552 -3.526 -0.786 1.00 89.31 82 ARG A O 1
ATOM 679 N N . ASP A 1 83 ? 10.183 -4.522 1.207 1.00 90.56 83 ASP A N 1
ATOM 680 C CA . ASP A 1 83 ? 11.147 -5.612 1.032 1.00 90.56 83 ASP A CA 1
ATOM 681 C C . ASP A 1 83 ? 10.758 -6.491 -0.165 1.00 90.56 83 ASP A C 1
ATOM 683 O O . ASP A 1 83 ? 11.572 -6.758 -1.050 1.00 90.56 83 ASP A O 1
ATOM 687 N N . ALA A 1 84 ? 9.476 -6.861 -0.267 1.00 89.88 84 ALA A N 1
ATOM 688 C CA . ALA A 1 84 ? 8.950 -7.595 -1.415 1.00 89.88 84 ALA A CA 1
ATOM 689 C C . ALA A 1 84 ? 9.127 -6.806 -2.722 1.00 89.88 84 ALA A C 1
ATOM 691 O O . ALA A 1 84 ? 9.578 -7.352 -3.731 1.00 89.88 84 ALA A O 1
ATOM 692 N N . LEU A 1 85 ? 8.824 -5.503 -2.704 1.00 87.19 85 LEU A N 1
ATOM 693 C CA . LEU A 1 85 ? 9.006 -4.641 -3.869 1.00 87.19 85 LEU A CA 1
ATOM 694 C C . LEU A 1 85 ? 10.485 -4.513 -4.265 1.00 87.19 85 LEU A C 1
ATOM 696 O O . LEU A 1 85 ? 10.793 -4.429 -5.452 1.00 87.19 85 LEU A O 1
ATOM 700 N N . GLU A 1 86 ? 11.403 -4.503 -3.303 1.00 85.00 86 GLU A N 1
ATOM 701 C CA . GLU A 1 86 ? 12.839 -4.476 -3.568 1.00 85.00 86 GLU A CA 1
ATOM 702 C C . GLU A 1 86 ? 13.307 -5.760 -4.259 1.00 85.00 86 GLU A C 1
ATOM 704 O O . GLU A 1 86 ? 14.030 -5.687 -5.254 1.00 85.00 86 GLU A O 1
ATOM 709 N N . VAL A 1 87 ? 12.845 -6.926 -3.803 1.00 86.44 87 VAL A N 1
ATOM 710 C CA . VAL A 1 87 ? 13.137 -8.208 -4.465 1.00 86.44 87 VAL A CA 1
ATOM 711 C C . VAL A 1 87 ? 12.621 -8.200 -5.904 1.00 86.44 87 VAL A C 1
ATOM 713 O O . VAL A 1 87 ? 13.369 -8.525 -6.827 1.00 86.44 87 VAL A O 1
ATOM 716 N N . VAL A 1 88 ? 11.380 -7.754 -6.123 1.00 83.69 88 VAL A N 1
ATOM 717 C CA . VAL A 1 88 ? 10.799 -7.641 -7.471 1.00 83.69 88 VAL A CA 1
ATOM 718 C C . VAL A 1 88 ? 11.624 -6.704 -8.354 1.00 83.69 88 VAL A C 1
ATOM 720 O O . VAL A 1 88 ? 11.909 -7.054 -9.495 1.00 83.69 88 VAL A O 1
ATOM 723 N N . LYS A 1 89 ? 12.069 -5.554 -7.835 1.00 78.38 89 LYS A N 1
ATOM 724 C CA . LYS A 1 89 ? 12.920 -4.597 -8.568 1.00 78.38 89 LYS A CA 1
ATOM 725 C C . LYS A 1 89 ? 14.320 -5.125 -8.888 1.00 78.38 89 LYS A C 1
ATOM 727 O O . LYS A 1 89 ? 14.954 -4.631 -9.816 1.00 78.38 89 LYS A O 1
ATOM 732 N N . ARG A 1 90 ? 14.828 -6.083 -8.109 1.00 76.38 90 ARG A N 1
ATOM 733 C CA . ARG A 1 90 ? 16.109 -6.753 -8.385 1.00 76.38 90 ARG A CA 1
ATOM 734 C C . ARG A 1 90 ? 15.963 -7.826 -9.463 1.00 76.38 90 ARG A C 1
ATOM 736 O O . ARG A 1 90 ? 16.866 -7.979 -10.278 1.00 76.38 90 ARG A O 1
ATOM 743 N N . LEU A 1 91 ? 14.844 -8.552 -9.466 1.00 79.81 91 LEU A N 1
ATOM 744 C CA . LEU A 1 91 ? 14.561 -9.614 -10.439 1.00 79.81 91 LEU A CA 1
ATOM 745 C C . LEU A 1 91 ? 14.098 -9.061 -11.792 1.00 79.81 91 LEU A C 1
ATOM 747 O O . LEU A 1 91 ? 14.497 -9.567 -12.838 1.00 79.81 91 LEU A O 1
ATOM 751 N N . TYR A 1 92 ? 13.276 -8.014 -11.771 1.00 73.38 92 TYR A N 1
ATOM 752 C CA . TYR A 1 92 ? 12.706 -7.377 -12.950 1.00 73.38 92 TYR A CA 1
ATOM 753 C C . TYR A 1 92 ? 13.192 -5.933 -13.048 1.00 73.38 92 TYR A C 1
ATOM 755 O O . TYR A 1 92 ? 13.162 -5.183 -12.074 1.00 73.38 92 TYR A O 1
ATOM 763 N N . THR A 1 93 ? 13.600 -5.506 -14.243 1.00 68.62 93 THR A N 1
ATOM 764 C CA . THR A 1 93 ? 14.037 -4.126 -14.494 1.00 68.62 93 THR A CA 1
ATOM 765 C C . THR A 1 93 ? 12.842 -3.190 -14.566 1.00 68.62 93 THR A C 1
ATOM 767 O O . THR A 1 93 ? 12.352 -2.854 -15.643 1.00 68.62 93 THR A O 1
ATOM 770 N N . VAL A 1 94 ? 12.355 -2.791 -13.398 1.00 71.00 94 VAL A N 1
ATOM 771 C CA . VAL A 1 94 ? 11.178 -1.939 -13.250 1.00 71.00 94 VAL A CA 1
ATOM 772 C C . VAL A 1 94 ? 11.593 -0.517 -12.891 1.00 71.00 94 VAL A C 1
ATOM 774 O O . VAL A 1 94 ? 12.426 -0.303 -12.011 1.00 71.00 94 VAL A O 1
ATOM 777 N N . ARG A 1 95 ? 10.994 0.477 -13.552 1.00 73.75 95 ARG A N 1
ATOM 778 C CA . ARG A 1 95 ? 11.328 1.888 -13.332 1.00 73.75 95 ARG A CA 1
ATOM 779 C C . ARG A 1 95 ? 10.654 2.451 -12.079 1.00 73.75 95 ARG A C 1
ATOM 781 O O . ARG A 1 95 ? 9.465 2.238 -11.843 1.00 73.75 95 ARG A O 1
ATOM 788 N N . SER A 1 96 ? 11.405 3.264 -11.337 1.00 69.62 96 SER A N 1
ATOM 789 C CA . SER A 1 96 ? 10.912 4.146 -10.263 1.00 69.62 96 SER A CA 1
ATOM 790 C C . SER A 1 96 ? 10.831 5.623 -10.662 1.00 69.62 96 SER A C 1
ATOM 792 O O . SER A 1 96 ? 10.327 6.444 -9.897 1.00 69.62 96 SER A O 1
ATOM 794 N N . CYS A 1 97 ? 11.354 5.990 -11.834 1.00 72.38 97 CYS A N 1
ATOM 795 C CA . CYS A 1 97 ? 11.519 7.382 -12.243 1.00 72.38 97 CYS A CA 1
ATOM 796 C C . CYS A 1 97 ? 10.167 8.066 -12.518 1.00 72.38 97 CYS A C 1
ATOM 798 O O . CYS A 1 97 ? 9.261 7.465 -13.091 1.00 72.38 97 CYS A O 1
ATOM 800 N N . ARG A 1 98 ? 10.049 9.360 -12.198 1.00 71.62 98 ARG A N 1
ATOM 801 C CA . ARG A 1 98 ? 8.811 10.131 -12.424 1.00 71.62 98 ARG A CA 1
ATOM 802 C C . ARG A 1 98 ? 8.578 10.577 -13.873 1.00 71.62 98 ARG A C 1
ATOM 804 O O . ARG A 1 98 ? 7.460 10.954 -14.190 1.00 71.62 98 ARG A O 1
ATOM 811 N N . TYR A 1 99 ? 9.596 10.510 -14.724 1.00 72.56 99 TYR A N 1
ATOM 812 C CA . TYR A 1 99 ? 9.529 10.987 -16.105 1.00 72.56 99 TYR A CA 1
ATOM 813 C C . TYR A 1 99 ? 8.715 10.062 -17.020 1.00 72.56 99 TYR A C 1
ATOM 815 O O . TYR A 1 99 ? 8.955 8.842 -17.027 1.00 72.56 99 TYR A O 1
ATOM 823 N N . ASP A 1 100 ? 7.822 10.657 -17.815 1.00 71.62 100 ASP A N 1
ATOM 824 C CA . ASP A 1 100 ? 7.073 9.984 -18.882 1.00 71.62 100 ASP A CA 1
ATOM 825 C C . ASP A 1 100 ? 7.965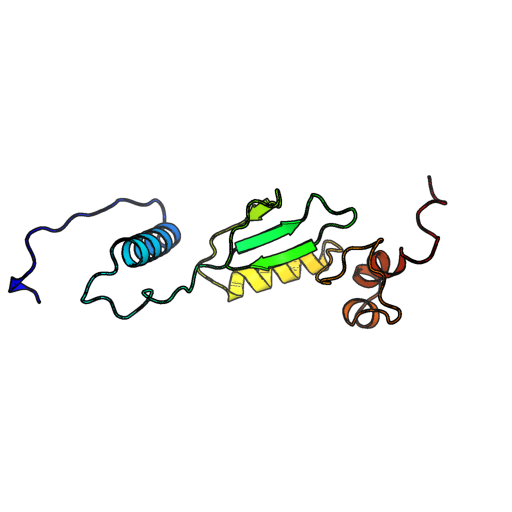 9.808 -20.123 1.00 71.62 100 ASP A C 1
ATOM 827 O O . ASP A 1 100 ? 8.070 10.675 -20.989 1.00 71.62 100 ASP A O 1
ATOM 831 N N . LEU A 1 101 ? 8.688 8.688 -20.186 1.00 69.56 101 LEU A N 1
ATOM 832 C CA . LEU A 1 101 ? 9.552 8.373 -21.324 1.00 69.56 101 LEU A CA 1
ATOM 833 C C . LEU A 1 101 ? 8.722 7.751 -22.458 1.00 69.56 101 LEU A C 1
ATOM 835 O O . LEU A 1 101 ? 7.893 6.884 -22.186 1.00 69.56 101 LEU A O 1
ATOM 839 N N . PRO A 1 102 ? 8.989 8.101 -23.731 1.00 66.00 102 PRO A N 1
ATOM 840 C CA . PRO A 1 102 ? 10.117 8.908 -24.215 1.00 66.00 102 PRO A CA 1
ATOM 841 C C . PRO A 1 102 ? 9.838 10.418 -24.331 1.00 66.00 102 PRO A C 1
ATOM 843 O O . PRO A 1 102 ? 10.733 11.145 -24.749 1.00 66.00 102 PRO A O 1
ATOM 846 N N . LYS A 1 103 ? 8.627 10.891 -24.006 1.00 68.62 103 LYS A N 1
ATOM 847 C CA . LYS A 1 103 ? 8.213 12.292 -24.220 1.00 68.62 103 LYS A CA 1
ATOM 848 C C . LYS A 1 103 ? 9.022 13.281 -23.379 1.00 68.62 103 LYS A C 1
ATOM 850 O O . LYS A 1 103 ? 9.401 14.339 -23.868 1.00 68.62 103 LYS A O 1
ATOM 855 N N . GLU A 1 104 ? 9.310 12.915 -22.137 1.00 67.25 104 GLU A N 1
ATOM 856 C CA . GLU A 1 104 ? 10.065 13.707 -21.172 1.00 67.25 104 GLU A CA 1
ATOM 857 C C . GLU A 1 104 ? 11.390 13.009 -20.859 1.00 67.25 104 GLU A C 1
ATOM 859 O O . GLU A 1 104 ? 11.519 12.261 -19.888 1.00 67.25 104 GLU A O 1
ATOM 864 N N . SER A 1 105 ? 12.398 13.216 -21.706 1.00 66.62 105 SER A N 1
ATOM 865 C CA . SER A 1 105 ? 13.752 12.731 -21.438 1.00 66.62 105 SER A CA 1
ATOM 866 C C . SER A 1 105 ? 14.569 13.793 -20.696 1.00 66.62 105 SER A C 1
ATOM 868 O O . SER A 1 105 ? 14.839 14.845 -21.279 1.00 66.62 105 SER A O 1
ATOM 870 N N . PRO A 1 106 ? 14.994 13.554 -19.441 1.00 69.50 106 PRO A N 1
ATOM 871 C CA . PRO A 1 106 ? 15.875 14.487 -18.750 1.00 69.50 106 PRO A CA 1
ATOM 872 C C . PRO A 1 106 ? 17.252 14.534 -19.431 1.00 69.50 106 PRO A C 1
ATOM 874 O O . PRO A 1 106 ? 17.784 13.500 -19.831 1.00 69.50 106 PRO A O 1
ATOM 877 N N . GLU A 1 107 ? 17.861 15.722 -19.515 1.00 67.50 107 GLU A N 1
ATOM 878 C CA . GLU A 1 107 ? 19.225 15.890 -20.056 1.00 67.50 107 GLU A CA 1
ATOM 879 C C . GLU A 1 107 ? 20.275 15.118 -19.247 1.00 67.50 107 GLU A C 1
ATOM 881 O O . GLU A 1 107 ? 21.300 14.689 -19.778 1.00 67.50 107 GLU A O 1
ATOM 886 N N . ARG A 1 108 ? 20.023 14.940 -17.943 1.00 70.81 108 ARG A N 1
ATOM 887 C CA . ARG A 1 108 ? 20.896 14.202 -17.032 1.00 70.81 108 ARG A CA 1
ATOM 888 C C . ARG A 1 108 ? 20.296 12.834 -16.710 1.00 70.81 108 ARG A C 1
ATOM 890 O O . ARG A 1 108 ? 19.113 12.760 -16.366 1.00 70.81 108 ARG A O 1
ATOM 897 N N . PRO A 1 109 ? 21.098 11.757 -16.759 1.00 70.25 109 PRO A N 1
ATOM 898 C CA . PRO A 1 109 ? 20.640 10.444 -16.333 1.00 70.25 109 PRO A CA 1
ATOM 899 C C . PRO A 1 109 ? 20.228 10.450 -14.852 1.00 70.25 109 PRO A C 1
ATOM 901 O O . PRO A 1 109 ? 20.801 11.159 -14.027 1.00 70.25 109 PRO A O 1
ATOM 904 N N . CYS A 1 110 ? 19.202 9.665 -14.517 1.00 71.44 110 CYS A N 1
ATOM 905 C CA . CYS A 1 110 ? 18.687 9.568 -13.151 1.00 71.44 110 CYS A CA 1
ATOM 906 C C . CYS A 1 110 ? 19.634 8.787 -12.220 1.00 71.44 110 CYS A C 1
ATOM 908 O O . CYS A 1 110 ? 20.505 8.051 -12.671 1.00 71.44 110 CYS A O 1
ATOM 910 N N . LEU A 1 111 ? 19.442 8.905 -10.902 1.00 71.88 111 LEU A N 1
ATOM 911 C CA . LEU A 1 111 ? 20.252 8.187 -9.909 1.00 71.88 111 LEU A CA 1
ATOM 912 C C . LEU A 1 111 ? 20.257 6.662 -10.144 1.00 71.88 111 LEU A C 1
ATOM 914 O O . LEU A 1 111 ? 21.309 6.035 -10.064 1.00 71.88 111 LEU A O 1
ATOM 918 N N . ASP A 1 112 ? 19.112 6.092 -10.530 1.00 68.88 112 ASP A N 1
ATOM 919 C CA . ASP A 1 112 ? 18.967 4.662 -10.844 1.00 68.88 112 ASP A CA 1
ATOM 920 C C . ASP A 1 112 ? 19.896 4.218 -11.994 1.00 68.88 112 ASP A C 1
ATOM 922 O O . ASP A 1 112 ? 20.366 3.082 -12.012 1.00 68.88 112 ASP A O 1
ATOM 926 N N . TYR A 1 113 ? 20.219 5.122 -12.930 1.00 68.12 113 TYR A N 1
ATOM 927 C CA . TYR A 1 113 ? 21.185 4.868 -14.003 1.00 68.12 113 TYR A CA 1
ATOM 928 C C . TYR A 1 113 ? 22.625 4.780 -13.482 1.00 68.12 113 TYR A C 1
ATOM 930 O O . TYR A 1 113 ? 23.417 3.991 -13.994 1.00 68.12 113 TYR A O 1
ATOM 938 N N . HIS A 1 114 ? 22.972 5.570 -12.465 1.00 70.50 114 HIS A N 1
ATOM 939 C CA . HIS A 1 114 ? 24.308 5.561 -11.868 1.00 70.50 114 HIS A CA 1
ATOM 940 C C . HIS A 1 114 ? 24.529 4.379 -10.916 1.00 70.50 114 HIS A C 1
ATOM 942 O O . HIS A 1 114 ? 25.667 3.951 -10.746 1.00 70.50 114 HIS A O 1
ATOM 948 N N . ILE A 1 115 ? 23.460 3.844 -10.317 1.00 68.25 115 ILE A N 1
ATOM 949 C CA . ILE A 1 115 ? 23.532 2.754 -9.333 1.00 68.25 115 ILE A CA 1
ATOM 950 C C . ILE A 1 115 ? 23.643 1.364 -9.996 1.00 68.25 115 ILE A C 1
ATOM 952 O O . ILE A 1 115 ? 24.209 0.457 -9.387 1.00 68.25 115 ILE A O 1
ATOM 956 N N . GLY A 1 116 ? 23.191 1.159 -11.244 1.00 59.53 116 GLY A N 1
ATOM 957 C CA . GLY A 1 116 ? 23.443 -0.117 -11.929 1.00 59.53 116 GLY A CA 1
ATOM 958 C C . GLY A 1 116 ? 22.902 -0.277 -13.364 1.00 59.53 116 GLY A C 1
ATOM 959 O O . GLY A 1 116 ? 21.930 0.373 -13.756 1.00 59.53 116 GLY A O 1
ATOM 960 N N . PRO A 1 117 ? 23.499 -1.190 -14.163 1.00 50.62 117 PRO A N 1
ATOM 961 C CA . PRO A 1 117 ? 23.272 -1.304 -15.613 1.00 50.62 117 PRO A CA 1
ATOM 962 C C . PRO A 1 117 ? 21.898 -1.862 -16.028 1.00 50.62 117 PRO A C 1
ATOM 964 O O . PRO A 1 117 ? 21.433 -1.566 -17.129 1.00 50.62 117 PRO A O 1
ATOM 967 N N . LEU A 1 118 ? 21.223 -2.634 -15.168 1.00 50.91 118 LEU A N 1
ATOM 968 C CA . LEU A 1 118 ? 19.928 -3.260 -15.477 1.00 50.91 118 LEU A CA 1
ATOM 969 C C . LEU A 1 118 ? 18.759 -2.250 -15.414 1.00 50.91 118 LEU A C 1
ATOM 971 O O . LEU A 1 118 ? 17.966 -2.196 -16.353 1.00 50.91 118 LEU A O 1
ATOM 975 N N . LEU A 1 119 ? 18.707 -1.365 -14.407 1.00 49.47 119 LEU A N 1
ATOM 976 C CA . LEU A 1 119 ? 17.703 -0.283 -14.313 1.00 49.47 119 LEU A CA 1
ATOM 977 C C . LEU A 1 119 ? 17.989 0.899 -15.256 1.00 49.47 119 LEU A C 1
ATOM 979 O O . LEU A 1 119 ? 17.061 1.500 -15.803 1.00 49.47 119 LEU A O 1
ATOM 983 N N . GLY A 1 120 ? 19.267 1.220 -15.488 1.00 49.09 120 GLY A N 1
ATOM 984 C CA . GLY A 1 120 ? 19.671 2.319 -16.369 1.00 49.09 120 GLY A CA 1
ATOM 985 C C . GLY A 1 120 ? 19.365 2.088 -17.854 1.00 49.09 120 GLY A C 1
ATOM 986 O O . GLY A 1 120 ? 19.246 3.056 -18.609 1.00 49.09 120 GLY A O 1
ATOM 987 N N . SER A 1 121 ? 19.202 0.830 -18.277 1.00 50.75 121 SER A N 1
ATOM 988 C CA . SER A 1 121 ? 18.979 0.459 -19.680 1.00 50.75 121 SER A CA 1
ATOM 989 C C . SER A 1 121 ? 17.717 1.097 -20.273 1.00 50.75 121 SER A C 1
ATOM 991 O O . SER A 1 121 ? 17.785 1.626 -21.378 1.00 50.75 121 SER A O 1
ATOM 993 N N . LEU A 1 122 ? 16.617 1.165 -19.512 1.00 52.75 122 LEU A N 1
ATOM 994 C CA . LEU A 1 122 ? 15.344 1.756 -19.947 1.00 52.75 122 LEU A CA 1
ATOM 995 C C . LEU A 1 122 ? 15.375 3.290 -19.983 1.00 52.75 122 LEU A C 1
ATOM 997 O O . LEU A 1 122 ? 14.771 3.897 -20.863 1.00 52.75 122 LEU A O 1
ATOM 1001 N N . CYS A 1 123 ? 16.120 3.932 -19.076 1.00 50.66 123 CYS A N 1
ATOM 1002 C CA . CYS A 1 123 ? 16.300 5.388 -19.107 1.00 50.66 123 CYS A CA 1
ATOM 1003 C C . CYS A 1 123 ? 17.204 5.833 -20.274 1.00 50.66 123 CYS A C 1
ATOM 1005 O O . CYS A 1 123 ? 17.118 6.973 -20.720 1.00 50.66 123 CYS A O 1
ATOM 1007 N N . ARG A 1 124 ? 18.048 4.928 -20.794 1.00 46.75 124 ARG A N 1
ATOM 1008 C CA . ARG A 1 124 ? 18.924 5.162 -21.954 1.00 46.75 124 ARG A CA 1
ATOM 1009 C C . ARG A 1 124 ? 18.192 5.088 -23.300 1.00 46.75 124 ARG A C 1
ATOM 1011 O O . ARG A 1 124 ? 18.747 5.519 -24.309 1.00 46.75 124 ARG A O 1
ATOM 1018 N N . LEU A 1 125 ? 16.969 4.550 -23.341 1.00 48.44 125 LEU A N 1
ATOM 1019 C CA . LEU A 1 125 ? 16.223 4.347 -24.592 1.00 48.44 125 LEU A CA 1
ATOM 1020 C C . LEU A 1 125 ? 15.626 5.630 -25.185 1.00 48.44 125 LEU A C 1
ATOM 1022 O O . LEU A 1 125 ? 15.102 5.576 -26.295 1.00 48.44 125 LEU A O 1
ATOM 1026 N N . SER A 1 126 ? 15.774 6.790 -24.532 1.00 43.81 126 SER A N 1
ATOM 1027 C CA . SER A 1 126 ? 15.458 8.085 -25.155 1.00 43.81 126 SER A CA 1
ATOM 1028 C C . SER A 1 126 ? 16.552 8.593 -26.108 1.00 43.81 126 SER A C 1
ATOM 1030 O O . SER A 1 126 ? 16.377 9.625 -26.746 1.00 43.81 126 SER A O 1
ATOM 1032 N N . GLY A 1 127 ? 17.665 7.864 -26.250 1.00 38.59 127 GLY A N 1
ATOM 1033 C CA . GLY A 1 127 ? 18.684 8.096 -27.274 1.00 38.59 127 GLY A CA 1
ATOM 1034 C C . GLY A 1 127 ? 18.657 7.012 -28.353 1.00 38.59 127 GLY A C 1
ATOM 1035 O O . GLY A 1 127 ? 19.458 6.083 -28.308 1.00 38.59 127 GLY A O 1
ATOM 1036 N N . SER A 1 128 ? 17.714 7.108 -29.297 1.00 35.53 128 SER A N 1
ATOM 1037 C CA . SER A 1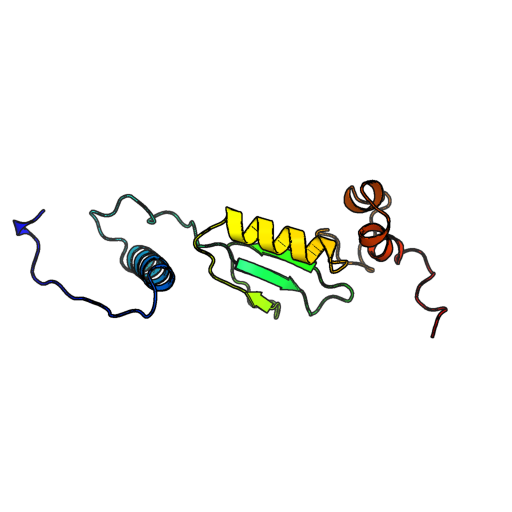 128 ? 17.819 6.595 -30.682 1.00 35.53 128 SER A CA 1
ATOM 1038 C C . SER A 1 128 ? 18.327 5.156 -30.944 1.00 35.53 128 SER A C 1
ATOM 1040 O O . SER A 1 128 ? 18.837 4.893 -32.034 1.00 35.53 128 SER A O 1
ATOM 1042 N N . LYS A 1 129 ? 18.204 4.188 -30.019 1.00 36.81 129 LYS A N 1
ATOM 1043 C CA . LYS A 1 129 ? 18.777 2.834 -30.234 1.00 36.81 129 LYS A CA 1
ATOM 1044 C C . LYS A 1 129 ? 17.924 1.610 -29.874 1.00 36.81 129 LYS A C 1
ATOM 1046 O O . LYS A 1 129 ? 18.450 0.506 -29.967 1.00 36.81 129 LYS A O 1
ATOM 1051 N N . PHE A 1 130 ? 16.633 1.738 -29.553 1.00 39.56 130 PHE A N 1
ATOM 1052 C CA . PHE A 1 130 ? 15.774 0.543 -29.403 1.00 39.56 130 PHE A CA 1
ATOM 1053 C C . PHE A 1 130 ? 15.112 0.081 -30.714 1.00 39.56 130 PHE A C 1
ATOM 1055 O O . PHE A 1 130 ? 14.953 -1.111 -30.934 1.00 39.56 130 PHE A O 1
ATOM 1062 N N . LEU A 1 131 ? 14.821 0.996 -31.645 1.00 37.78 131 LEU A N 1
ATOM 1063 C CA . LEU A 1 131 ? 14.110 0.692 -32.902 1.00 37.78 131 LEU A CA 1
ATOM 1064 C C . LEU A 1 131 ? 14.972 0.047 -34.012 1.00 37.78 131 LEU A C 1
ATOM 1066 O O . LEU A 1 131 ? 14.545 -0.002 -35.157 1.00 37.78 131 LEU A O 1
ATOM 1070 N N . ARG A 1 132 ? 16.191 -0.431 -33.720 1.00 30.47 132 ARG A N 1
ATOM 1071 C CA . ARG A 1 132 ? 17.064 -1.109 -34.712 1.00 30.47 132 ARG A CA 1
ATOM 1072 C C . ARG A 1 132 ? 17.312 -2.595 -34.440 1.00 30.47 132 ARG A C 1
ATOM 1074 O O . ARG A 1 132 ? 18.161 -3.197 -35.090 1.00 30.47 132 ARG A O 1
ATOM 1081 N N . LYS A 1 133 ? 16.602 -3.189 -33.483 1.00 31.83 133 LYS A N 1
ATOM 1082 C CA . LYS A 1 133 ? 16.598 -4.642 -33.265 1.00 31.83 133 LYS A CA 1
ATOM 1083 C C . LYS A 1 133 ? 15.164 -5.163 -33.170 1.00 31.83 133 LYS A C 1
ATOM 1085 O O . LYS A 1 133 ? 14.779 -5.724 -32.154 1.00 31.83 133 LYS A O 1
ATOM 1090 N N . LEU A 1 134 ? 14.409 -4.935 -34.239 1.00 33.50 134 LEU A N 1
ATOM 1091 C CA . LEU A 1 134 ? 13.368 -5.810 -34.779 1.00 33.50 134 LEU A CA 1
ATOM 1092 C C . LEU A 1 134 ? 13.416 -5.650 -36.300 1.00 33.50 134 LEU A C 1
ATOM 1094 O O . LEU A 1 134 ? 13.613 -4.491 -36.736 1.00 33.50 134 LEU A O 1
#

Sequence (134 aa):
MIRQIVEVDTIVVGSETESLILEANLIKEHKPRFNIQLRDDKRYPYIKVTIQEAFPRVFVTRRLEDDGSQYFGPYTSVGLMRDALEVVKRLYTVRSCRYDLPKESPERPCLDYHIGPLLGSLCRLSGSKFLRKL